Protein AF-A0A3C0HEP4-F1 (afdb_monomer)

Solvent-accessible surface area (backbone atoms only — not comparable to full-atom values): 4763 Å² total; per-residue (Å²): 121,70,64,67,53,49,50,51,52,30,55,63,43,41,72,79,47,58,73,68,64,17,51,56,25,45,57,50,42,68,59,47,52,57,52,69,49,41,52,57,25,56,52,47,44,54,51,44,53,53,54,34,61,74,51,40,80,67,25,64,37,90,89,34,68,55,44,55,49,56,59,57,42,61,48,53,43,55,53,96,58,38,80,89,108

Foldseek 3Di:
DPLVVLLVVLVVQLPPHDPPSNVVSVVVNVVRVLVVQLVCLVVQLVVLVVVCVVVPPVCCDPVHCSVVSNVVSPCSCPPPDHSVD

Mean predicted aligned error: 5.23 Å

Sequence (85 aa):
MNLSRKISKYADIAHPAKEEEKNNALLLLELLVPIAKTYPSEKGQESISNGLQVLGGYGYTSEFILQQYYRDIRNMSLYEGTTGI

Radius of gyration: 17.86 Å; Cα contacts (8 Å, |Δi|>4): 58; chains: 1; bounding box: 36×20×52 Å

Nearest PDB structures (foldseek):
  6kpt-assembly1_A  TM=7.953E-01  e=5.360E-02  Mycolicibacterium smegmatis
  3pfd-assembly5_D  TM=6.174E-01  e=5.360E-02  Mycolicibacterium thermoresistibile
  3mxl-assembly1_A  TM=7.260E-01  e=4.036E-01  Micromonospora sp. ATCC 39149
  4hr3-assembly1_A  TM=6.487E-01  e=7.479E-01  Mycobacteroides abscessus ATCC 19977

pLDDT: mean 90.2, std 8.0, range [58.81, 97.38]

Secondary structure (DSSP, 8-state):
-HHHHHHHHHHHHHTT--HHHHHHHHHHHHHHHHHHHHHHHHHHHHHHHHHHHHHGGGGGSTTSTHHHHHHHGGGTTTTTS-TT-

Structure (mmCIF, N/CA/C/O backbone):
data_AF-A0A3C0HEP4-F1
#
_entry.id   AF-A0A3C0HEP4-F1
#
loop_
_atom_site.group_PDB
_atom_site.id
_atom_site.type_symbol
_atom_site.label_atom_id
_atom_site.label_alt_id
_atom_site.label_comp_id
_atom_site.label_asym_id
_atom_site.label_entity_id
_atom_site.label_seq_id
_atom_site.pdbx_PDB_ins_code
_atom_site.Cartn_x
_atom_site.Cartn_y
_atom_site.Cartn_z
_atom_site.occupancy
_atom_site.B_iso_or_equiv
_atom_site.auth_seq_id
_atom_site.auth_comp_id
_atom_site.auth_asym_id
_atom_site.auth_atom_id
_atom_site.pdbx_PDB_model_num
ATOM 1 N N . MET A 1 1 ? -1.464 9.816 -8.970 1.00 59.72 1 MET A N 1
ATOM 2 C CA . MET A 1 1 ? -1.854 9.648 -10.392 1.00 59.72 1 MET A CA 1
ATOM 3 C C . MET A 1 1 ? -0.661 9.571 -11.362 1.00 59.72 1 MET A C 1
ATOM 5 O O . MET A 1 1 ? -0.729 8.806 -12.312 1.00 59.72 1 MET A O 1
ATOM 9 N N . ASN A 1 2 ? 0.458 10.278 -11.130 1.00 83.31 2 ASN A N 1
ATOM 10 C CA . ASN A 1 2 ? 1.587 10.293 -12.081 1.00 83.31 2 ASN A CA 1
ATOM 11 C C . ASN A 1 2 ? 2.498 9.047 -12.080 1.00 83.31 2 ASN A C 1
ATOM 13 O O . ASN A 1 2 ? 3.028 8.713 -13.134 1.00 83.31 2 ASN A O 1
ATOM 17 N N . LEU A 1 3 ? 2.692 8.363 -10.943 1.00 89.38 3 LEU A N 1
ATOM 18 C CA . LEU A 1 3 ? 3.608 7.211 -10.852 1.00 89.38 3 LEU A CA 1
ATOM 19 C C . LEU A 1 3 ? 3.058 5.962 -11.560 1.00 89.38 3 LEU A C 1
ATOM 21 O O . LEU A 1 3 ? 3.695 5.451 -12.472 1.00 89.38 3 LEU A O 1
ATOM 25 N N . SER A 1 4 ? 1.844 5.531 -11.207 1.00 89.44 4 SER A N 1
ATOM 26 C CA . SER A 1 4 ? 1.177 4.377 -11.835 1.00 89.44 4 SER A CA 1
ATOM 27 C C . SER A 1 4 ? 1.046 4.539 -13.357 1.00 89.44 4 SER A C 1
ATOM 29 O O . SER A 1 4 ? 1.376 3.623 -14.104 1.00 89.44 4 SER A O 1
ATOM 31 N N . ARG A 1 5 ? 0.697 5.743 -13.837 1.00 93.12 5 ARG A N 1
ATOM 32 C CA . ARG A 1 5 ? 0.658 6.043 -15.277 1.00 93.12 5 ARG A CA 1
ATOM 33 C C . ARG A 1 5 ? 2.022 5.867 -15.953 1.00 93.12 5 ARG A C 1
ATOM 35 O O . ARG A 1 5 ? 2.083 5.383 -17.077 1.00 93.12 5 ARG A O 1
ATOM 42 N N . LYS A 1 6 ? 3.112 6.284 -15.297 1.00 93.06 6 LYS A N 1
ATOM 43 C CA . LYS A 1 6 ? 4.476 6.113 -15.823 1.00 93.06 6 LYS A CA 1
ATOM 44 C C . LYS A 1 6 ? 4.857 4.637 -15.901 1.00 93.06 6 LYS A C 1
ATOM 46 O O . LYS A 1 6 ? 5.375 4.230 -16.929 1.00 93.06 6 LYS A O 1
ATOM 51 N N . ILE A 1 7 ? 4.556 3.854 -14.864 1.00 93.81 7 ILE A N 1
ATOM 52 C CA . ILE A 1 7 ? 4.803 2.404 -14.853 1.00 93.81 7 ILE A CA 1
ATOM 53 C C . ILE A 1 7 ? 4.040 1.728 -15.993 1.00 93.81 7 ILE A C 1
ATOM 55 O O . ILE A 1 7 ? 4.659 1.032 -16.784 1.00 93.81 7 ILE A O 1
ATOM 59 N N . SER A 1 8 ? 2.741 2.016 -16.147 1.00 93.88 8 SER A N 1
ATOM 60 C CA . SER A 1 8 ? 1.941 1.497 -17.268 1.00 93.88 8 SER A CA 1
ATOM 61 C C . SER A 1 8 ? 2.570 1.850 -18.615 1.00 93.88 8 SER A C 1
ATOM 63 O O . SER A 1 8 ? 2.809 0.969 -19.426 1.00 93.88 8 SER A O 1
ATOM 65 N N . LYS A 1 9 ? 2.938 3.124 -18.819 1.00 93.25 9 LYS A N 1
ATOM 66 C CA . LYS A 1 9 ? 3.589 3.570 -20.056 1.00 93.25 9 LYS A CA 1
ATOM 67 C C . LYS A 1 9 ? 4.889 2.804 -20.336 1.00 93.25 9 LYS A C 1
ATOM 69 O O . LYS A 1 9 ? 5.132 2.431 -21.476 1.00 93.25 9 LYS A O 1
ATOM 74 N N . TYR A 1 10 ? 5.756 2.624 -19.339 1.00 93.50 10 TYR A N 1
ATOM 75 C CA . TYR A 1 10 ? 7.026 1.923 -19.546 1.00 93.50 10 TYR A CA 1
ATOM 76 C C . TYR A 1 10 ? 6.833 0.417 -19.742 1.00 93.50 10 TYR A C 1
ATOM 78 O O . TYR A 1 10 ? 7.557 -0.165 -20.542 1.00 93.50 10 TYR A O 1
ATOM 86 N N . ALA A 1 11 ? 5.833 -0.193 -19.098 1.00 92.50 11 ALA A N 1
ATOM 87 C CA . ALA A 1 11 ? 5.442 -1.579 -19.352 1.00 92.50 11 ALA A CA 1
ATOM 88 C C . ALA A 1 11 ? 4.951 -1.763 -20.796 1.00 92.50 11 ALA A C 1
ATOM 90 O O . ALA A 1 11 ? 5.401 -2.676 -21.488 1.00 92.50 11 ALA A O 1
ATOM 91 N N . ASP A 1 12 ? 4.123 -0.833 -21.281 1.00 92.50 12 ASP A N 1
ATOM 92 C CA . ASP A 1 12 ? 3.639 -0.830 -22.662 1.00 92.50 12 ASP A CA 1
ATOM 93 C C . ASP A 1 12 ? 4.775 -0.650 -23.677 1.00 92.50 12 ASP A C 1
ATOM 95 O O . ASP A 1 12 ? 4.711 -1.220 -24.758 1.00 92.50 12 ASP A O 1
ATOM 99 N N . ILE A 1 13 ? 5.822 0.121 -23.352 1.00 89.38 13 ILE A N 1
ATOM 100 C CA . ILE A 1 13 ? 7.002 0.311 -24.219 1.00 89.38 13 ILE A CA 1
ATOM 101 C C . ILE A 1 13 ? 7.930 -0.910 -24.179 1.00 89.38 13 ILE A C 1
ATOM 103 O O . ILE A 1 13 ? 8.477 -1.296 -25.208 1.00 89.38 13 ILE A O 1
ATOM 107 N N . ALA A 1 14 ? 8.106 -1.548 -23.021 1.00 88.19 14 ALA A N 1
ATOM 108 C CA . ALA A 1 14 ? 9.018 -2.681 -22.865 1.00 88.19 14 ALA A CA 1
ATOM 109 C C . ALA A 1 14 ? 8.586 -3.932 -23.659 1.00 88.19 14 ALA A C 1
ATOM 111 O O . ALA A 1 14 ? 9.432 -4.758 -24.007 1.00 88.19 14 ALA A O 1
ATOM 112 N N . HIS A 1 15 ? 7.291 -4.076 -23.967 1.00 80.88 15 HIS A N 1
ATOM 113 C CA . HIS A 1 15 ? 6.771 -5.210 -24.736 1.00 80.88 15 HIS A CA 1
ATOM 114 C C . HIS A 1 15 ? 7.122 -5.177 -26.244 1.00 80.88 15 HIS A C 1
ATOM 116 O O . HIS A 1 15 ? 7.641 -6.183 -26.730 1.00 80.88 15 HIS A O 1
ATOM 122 N N . PRO A 1 16 ? 6.858 -4.087 -26.999 1.00 81.12 16 PRO A N 1
ATOM 123 C CA . PRO A 1 16 ? 7.066 -4.024 -28.450 1.00 81.12 16 PRO A CA 1
ATOM 124 C C . PRO A 1 16 ? 8.367 -3.331 -28.912 1.00 81.12 16 PRO A C 1
ATOM 126 O O . PRO A 1 16 ? 8.624 -3.312 -30.116 1.00 81.12 16 PRO A O 1
ATOM 129 N N . ALA A 1 17 ? 9.156 -2.704 -28.027 1.00 76.12 17 ALA A N 1
ATOM 130 C CA . ALA A 1 17 ? 10.255 -1.817 -28.440 1.00 76.12 17 ALA A CA 1
ATOM 131 C C . ALA A 1 17 ? 11.528 -2.527 -28.949 1.00 76.12 17 ALA A C 1
ATOM 133 O O . ALA A 1 17 ? 11.802 -3.688 -28.642 1.00 76.12 17 ALA A O 1
ATOM 134 N N . LYS A 1 18 ? 12.339 -1.766 -29.705 1.00 77.69 18 LYS A N 1
ATOM 135 C CA . LYS A 1 18 ? 13.710 -2.122 -30.120 1.00 77.69 18 LYS A CA 1
ATOM 136 C C . LYS A 1 18 ? 14.632 -2.240 -28.895 1.00 77.69 18 LYS A C 1
ATOM 138 O O . LYS A 1 18 ? 14.383 -1.583 -27.887 1.00 77.69 18 LYS A O 1
ATOM 143 N N . GLU A 1 19 ? 15.718 -3.009 -29.015 1.00 79.75 19 GLU A N 1
ATOM 144 C CA . GLU A 1 19 ? 16.615 -3.396 -27.906 1.00 79.75 19 GLU A CA 1
ATOM 145 C C . GLU A 1 19 ? 17.002 -2.236 -26.963 1.00 79.75 19 GLU A C 1
ATOM 147 O O . GLU A 1 19 ? 16.898 -2.364 -25.747 1.00 79.75 19 GLU A O 1
ATOM 152 N N . GLU A 1 20 ? 17.385 -1.073 -27.497 1.00 83.62 20 GLU A N 1
ATOM 153 C CA . GLU A 1 20 ? 17.858 0.067 -26.694 1.00 83.62 20 GLU A CA 1
ATOM 154 C C . GLU A 1 20 ? 16.739 0.776 -25.906 1.00 83.62 20 GLU A C 1
ATOM 156 O O . GLU A 1 20 ? 16.869 1.019 -24.704 1.00 83.62 20 GLU A O 1
ATOM 161 N N . GLU A 1 21 ? 15.605 1.072 -26.547 1.00 86.00 21 GLU A N 1
ATOM 162 C CA . GLU A 1 21 ? 14.443 1.678 -25.877 1.00 86.00 21 GLU A CA 1
ATOM 163 C C . GLU A 1 21 ? 13.818 0.723 -24.859 1.00 86.00 21 GLU A C 1
ATOM 165 O O . GLU A 1 21 ? 13.395 1.148 -23.781 1.00 86.00 21 GLU A O 1
ATOM 170 N N . LYS A 1 22 ? 13.811 -0.574 -25.177 1.00 90.00 22 LYS A N 1
ATOM 171 C CA . LYS A 1 22 ? 13.358 -1.630 -24.277 1.00 90.00 22 LYS A CA 1
ATOM 172 C C . LYS A 1 22 ? 14.220 -1.695 -23.018 1.00 90.00 22 LYS A C 1
ATOM 174 O O . LYS A 1 22 ? 13.669 -1.700 -21.921 1.00 90.00 22 LYS A O 1
ATOM 179 N N . ASN A 1 23 ? 15.546 -1.679 -23.156 1.00 90.00 23 ASN A N 1
ATOM 180 C CA . ASN A 1 23 ? 16.466 -1.715 -22.015 1.00 90.00 23 ASN A CA 1
ATOM 181 C C . ASN A 1 23 ? 16.280 -0.502 -21.094 1.00 90.00 23 ASN A C 1
ATOM 183 O O . ASN A 1 23 ? 16.190 -0.657 -19.878 1.00 90.00 23 ASN A O 1
ATOM 187 N N . ASN A 1 24 ? 16.130 0.695 -21.667 1.00 91.00 24 ASN A N 1
ATOM 188 C CA . ASN A 1 24 ? 15.856 1.904 -20.889 1.00 91.00 24 ASN A CA 1
ATOM 189 C C . ASN A 1 24 ? 14.505 1.834 -20.154 1.00 91.00 24 ASN A C 1
ATOM 191 O O . ASN A 1 24 ? 14.404 2.247 -18.998 1.00 91.00 24 ASN A O 1
ATOM 195 N N . ALA A 1 25 ? 13.462 1.305 -20.802 1.00 92.75 25 ALA A N 1
ATOM 196 C CA . ALA A 1 25 ? 12.149 1.134 -20.181 1.00 92.75 25 ALA A CA 1
ATOM 197 C C . ALA A 1 25 ? 12.174 0.101 -19.043 1.00 92.75 25 ALA A C 1
ATOM 199 O O . ALA A 1 25 ? 11.593 0.354 -17.987 1.00 92.75 25 ALA A O 1
ATOM 200 N N . LEU A 1 26 ? 12.875 -1.022 -19.227 1.00 93.06 26 LEU A N 1
ATOM 201 C CA . LEU A 1 26 ? 13.048 -2.053 -18.201 1.00 93.06 26 LEU A CA 1
ATOM 202 C C . LEU A 1 26 ? 13.795 -1.515 -16.978 1.00 93.06 26 LEU A C 1
ATOM 204 O O . LEU A 1 26 ? 13.312 -1.680 -15.863 1.00 93.06 26 LEU A O 1
ATOM 208 N N . LEU A 1 27 ? 14.891 -0.779 -17.182 1.00 93.81 27 LEU A N 1
ATOM 209 C CA . LEU A 1 27 ? 15.657 -0.173 -16.089 1.00 93.81 27 LEU A CA 1
ATOM 210 C C . LEU A 1 27 ? 14.803 0.798 -15.253 1.00 93.81 27 LEU A C 1
ATOM 212 O O . LEU A 1 27 ? 14.884 0.844 -14.026 1.00 93.81 27 LEU A O 1
ATOM 216 N N . LEU A 1 28 ? 13.932 1.568 -15.913 1.00 94.31 28 LEU A N 1
ATOM 217 C CA . LEU A 1 28 ? 12.985 2.443 -15.223 1.00 94.31 28 LEU A CA 1
ATOM 218 C C . LEU A 1 28 ? 11.892 1.658 -14.491 1.00 94.31 28 LEU A C 1
ATOM 220 O O . LEU A 1 28 ? 11.474 2.078 -13.414 1.00 94.31 28 LEU A O 1
ATOM 224 N N . LEU A 1 29 ? 11.411 0.542 -15.041 1.00 94.38 29 LEU A N 1
ATOM 225 C CA . LEU A 1 29 ? 10.438 -0.314 -14.361 1.00 94.38 29 LEU A CA 1
ATOM 226 C C . LEU A 1 29 ? 11.027 -0.944 -13.100 1.00 94.38 29 LEU A C 1
ATOM 228 O O . LEU A 1 29 ? 10.381 -0.882 -12.056 1.00 94.38 29 LEU A O 1
ATOM 232 N N . GLU A 1 30 ? 12.250 -1.467 -13.175 1.00 93.44 30 GLU A N 1
ATOM 233 C CA . GLU A 1 30 ? 12.968 -2.034 -12.027 1.00 93.44 30 GLU A CA 1
ATOM 234 C C . GLU A 1 30 ? 13.110 -1.027 -10.884 1.00 93.44 30 GLU A C 1
ATOM 236 O O . GLU A 1 30 ? 12.980 -1.393 -9.721 1.00 93.44 30 GLU A O 1
ATOM 241 N N . LEU A 1 31 ? 13.290 0.259 -11.196 1.00 92.69 31 LEU A N 1
ATOM 242 C CA . LEU A 1 31 ? 13.331 1.314 -10.186 1.00 92.69 31 LEU A CA 1
ATOM 243 C C . LEU A 1 31 ? 11.939 1.693 -9.654 1.00 92.69 31 LEU A C 1
ATOM 245 O O . LEU A 1 31 ? 11.761 1.935 -8.460 1.00 92.69 31 LEU A O 1
ATOM 249 N N . LEU A 1 32 ? 10.944 1.825 -10.534 1.00 94.19 32 LEU A N 1
ATOM 250 C CA . LEU A 1 32 ? 9.652 2.422 -10.182 1.00 94.19 32 LEU A CA 1
ATOM 251 C C . LEU A 1 32 ? 8.675 1.428 -9.542 1.00 94.19 32 LEU A C 1
ATOM 253 O O . LEU A 1 32 ? 7.853 1.844 -8.722 1.00 94.19 32 LEU A O 1
ATOM 257 N N . VAL A 1 33 ? 8.741 0.143 -9.902 1.00 92.44 33 VAL A N 1
ATOM 258 C CA . VAL A 1 33 ? 7.852 -0.903 -9.368 1.00 92.44 33 VAL A CA 1
ATOM 259 C C . VAL A 1 33 ? 8.031 -1.086 -7.853 1.00 92.44 33 VAL A C 1
ATOM 261 O O . VAL A 1 33 ? 7.018 -1.016 -7.150 1.00 92.44 33 VAL A O 1
ATOM 264 N N . PRO A 1 34 ? 9.258 -1.202 -7.305 1.00 91.62 34 PRO A N 1
ATOM 265 C CA . PRO A 1 34 ? 9.460 -1.281 -5.858 1.00 91.62 34 PRO A CA 1
ATOM 266 C C . PRO A 1 34 ? 8.914 -0.053 -5.125 1.00 91.62 34 PRO A C 1
ATOM 268 O O . PRO A 1 34 ? 8.220 -0.182 -4.121 1.00 91.62 34 PRO A O 1
ATOM 271 N N . ILE A 1 35 ? 9.125 1.153 -5.666 1.00 91.94 35 ILE A N 1
ATOM 272 C CA . ILE A 1 35 ? 8.610 2.398 -5.071 1.00 91.94 35 ILE A CA 1
ATOM 273 C C . ILE A 1 35 ? 7.077 2.391 -5.032 1.00 91.94 35 ILE A C 1
ATOM 275 O O . ILE A 1 35 ? 6.471 2.760 -4.022 1.00 91.94 35 ILE A O 1
ATOM 279 N N . ALA A 1 36 ? 6.440 1.962 -6.123 1.00 91.62 36 ALA A N 1
ATOM 280 C CA . ALA A 1 36 ? 4.987 1.885 -6.218 1.00 91.62 36 ALA A CA 1
ATOM 281 C C . ALA A 1 36 ? 4.371 0.828 -5.295 1.00 91.62 36 ALA A C 1
ATOM 283 O O . ALA A 1 36 ? 3.184 0.927 -4.993 1.00 91.62 36 ALA A O 1
ATOM 284 N N . LYS A 1 37 ? 5.159 -0.143 -4.828 1.00 90.19 37 LYS A N 1
ATOM 285 C CA . LYS A 1 37 ? 4.744 -1.151 -3.853 1.00 90.19 37 LYS A CA 1
ATOM 286 C C . LYS A 1 37 ? 4.985 -0.687 -2.419 1.00 90.19 37 LYS A C 1
ATOM 288 O O . LYS A 1 37 ? 4.066 -0.700 -1.598 1.00 90.19 37 LYS A O 1
ATOM 293 N N . THR A 1 38 ? 6.205 -0.260 -2.113 1.00 91.25 38 THR A N 1
ATOM 294 C CA . THR A 1 38 ? 6.653 0.012 -0.743 1.00 91.25 38 THR A CA 1
ATOM 295 C C . THR A 1 38 ? 5.965 1.235 -0.151 1.00 91.25 38 THR A C 1
ATOM 297 O O . THR A 1 38 ? 5.386 1.151 0.930 1.00 91.25 38 THR A O 1
ATOM 300 N N . TYR A 1 39 ? 5.926 2.347 -0.890 1.00 91.94 39 TYR A N 1
ATOM 301 C CA . TYR A 1 39 ? 5.368 3.599 -0.381 1.00 91.94 39 TYR A CA 1
ATOM 302 C C . TYR A 1 39 ? 3.898 3.489 0.076 1.00 91.94 39 TYR A C 1
ATOM 304 O O . TYR A 1 39 ? 3.605 3.847 1.219 1.00 91.94 39 TYR A O 1
ATOM 312 N N . PRO A 1 40 ? 2.946 2.992 -0.745 1.00 91.88 40 PRO A N 1
ATOM 313 C CA . PRO A 1 40 ? 1.563 2.864 -0.292 1.00 91.88 40 PRO A CA 1
ATOM 314 C C . PRO A 1 40 ? 1.384 1.794 0.789 1.00 91.88 40 PRO A C 1
ATOM 316 O O . PRO A 1 40 ? 0.458 1.922 1.584 1.00 91.88 40 PRO A O 1
ATOM 319 N N . SER A 1 41 ? 2.254 0.781 0.858 1.00 92.44 41 SER A N 1
ATOM 320 C CA . SER A 1 41 ? 2.202 -0.220 1.930 1.00 92.44 41 SER A CA 1
ATOM 321 C C . SER A 1 41 ? 2.464 0.431 3.288 1.00 92.44 41 SER A C 1
ATOM 323 O O . SER A 1 41 ? 1.654 0.293 4.199 1.00 92.44 41 SER A O 1
ATOM 325 N N . GLU A 1 42 ? 3.530 1.224 3.413 1.00 92.50 42 GLU A N 1
ATOM 326 C CA . GLU A 1 42 ? 3.862 1.917 4.666 1.00 92.50 42 GLU A CA 1
ATOM 327 C C . GLU A 1 42 ? 2.863 3.027 5.003 1.00 92.50 42 GLU A C 1
ATOM 329 O O . GLU A 1 42 ? 2.385 3.139 6.133 1.00 92.50 42 GLU A O 1
ATOM 334 N N . LYS A 1 43 ? 2.504 3.849 4.010 1.00 94.94 43 LYS A N 1
ATOM 335 C CA . LYS A 1 43 ? 1.564 4.956 4.222 1.00 94.94 43 LYS A CA 1
ATOM 336 C C . LYS A 1 43 ? 0.139 4.485 4.473 1.00 94.94 43 LYS A C 1
ATOM 338 O O . LYS A 1 43 ? -0.587 5.138 5.220 1.00 94.94 43 LYS A O 1
ATOM 343 N N . GLY A 1 44 ? -0.248 3.334 3.927 1.00 95.12 44 GLY A N 1
ATOM 344 C CA . GLY A 1 44 ? -1.499 2.666 4.268 1.00 95.12 44 GLY A CA 1
ATOM 345 C C . GLY A 1 44 ? -1.555 2.285 5.747 1.00 95.12 44 GLY A C 1
ATOM 346 O O . GLY A 1 44 ? -2.565 2.547 6.399 1.00 95.12 44 GLY A O 1
ATOM 347 N N . GLN A 1 45 ? -0.460 1.747 6.304 1.00 94.94 45 GLN A N 1
ATOM 348 C CA . GLN A 1 45 ? -0.393 1.401 7.730 1.00 94.94 45 GLN A CA 1
ATOM 349 C C . GLN A 1 45 ? -0.571 2.635 8.619 1.00 94.94 45 GLN A C 1
ATOM 351 O O . GLN A 1 45 ? -1.387 2.617 9.541 1.00 94.94 45 GLN A O 1
ATOM 356 N N . GLU A 1 46 ? 0.149 3.716 8.312 1.00 96.00 46 GLU A N 1
ATOM 357 C CA . GLU A 1 46 ? 0.036 4.993 9.026 1.00 96.00 46 GLU A CA 1
ATOM 358 C C . GLU A 1 46 ? -1.395 5.551 8.949 1.00 96.00 46 GLU A C 1
ATOM 360 O O . GLU A 1 46 ? -1.986 5.921 9.964 1.00 96.00 46 GLU A O 1
ATOM 365 N N . SER A 1 47 ? -1.993 5.543 7.754 1.00 96.94 47 SER A N 1
ATOM 366 C CA . SER A 1 47 ? -3.348 6.048 7.528 1.00 96.94 47 SER A CA 1
ATOM 367 C C . SER A 1 47 ? -4.406 5.271 8.315 1.00 96.94 47 SER A C 1
ATOM 369 O O . SER A 1 47 ? -5.251 5.891 8.963 1.00 96.94 47 SER A O 1
ATOM 371 N N . ILE A 1 48 ? -4.351 3.936 8.312 1.00 96.75 48 ILE A N 1
ATOM 372 C CA . ILE A 1 48 ? -5.310 3.104 9.053 1.00 96.75 48 ILE A CA 1
ATOM 373 C C . ILE A 1 48 ? -5.124 3.276 10.564 1.00 96.75 48 ILE A C 1
ATOM 375 O O . ILE A 1 48 ? -6.111 3.391 11.291 1.00 96.75 48 ILE A O 1
ATOM 379 N N . SER A 1 49 ? -3.875 3.354 11.033 1.00 95.94 49 SER A N 1
ATOM 380 C CA . SER A 1 49 ? -3.569 3.620 12.443 1.00 95.94 49 SER A CA 1
ATOM 381 C C . SER A 1 49 ? -4.170 4.951 12.906 1.00 95.94 49 SER A C 1
ATOM 383 O O . SER A 1 49 ? -4.812 5.011 13.954 1.00 95.94 49 SER A O 1
ATOM 385 N N . ASN A 1 50 ? -4.028 6.007 12.100 1.00 97.38 50 ASN A N 1
ATOM 386 C CA . ASN A 1 50 ? -4.625 7.311 12.390 1.00 97.38 50 ASN A CA 1
ATOM 387 C C . ASN A 1 50 ? -6.160 7.249 12.386 1.00 97.38 50 ASN A C 1
ATOM 389 O O . ASN A 1 50 ? -6.800 7.839 13.253 1.00 97.38 50 ASN A O 1
ATOM 393 N N . GLY A 1 51 ? -6.760 6.497 11.460 1.00 96.38 51 GLY A N 1
ATOM 394 C CA . GLY A 1 51 ? -8.207 6.278 11.434 1.00 96.38 51 GLY A CA 1
ATOM 395 C C . GLY A 1 51 ? -8.734 5.593 12.701 1.00 96.38 51 GLY A C 1
ATOM 396 O O . GLY A 1 51 ? -9.745 6.021 13.254 1.00 96.38 51 GLY A O 1
ATOM 397 N N . LEU A 1 52 ? -8.027 4.577 13.208 1.00 96.62 52 LEU A N 1
ATOM 398 C CA . LEU A 1 52 ? -8.368 3.931 14.481 1.00 96.62 52 LEU A CA 1
ATOM 399 C C . LEU A 1 52 ? -8.270 4.911 15.651 1.00 96.62 52 LEU A C 1
ATOM 401 O O . LEU A 1 52 ? -9.153 4.941 16.504 1.00 96.62 52 LEU A O 1
ATOM 405 N N . GLN A 1 53 ? -7.236 5.754 15.664 1.00 97.00 53 GLN A N 1
ATOM 406 C CA . GLN A 1 53 ? -7.045 6.756 16.711 1.00 97.00 53 GLN A CA 1
ATOM 407 C C . GLN A 1 53 ? -8.204 7.765 16.784 1.00 97.00 53 GLN A C 1
ATOM 409 O O . GLN A 1 53 ? -8.574 8.171 17.886 1.00 97.00 53 GLN A O 1
ATOM 414 N N . VAL A 1 54 ? -8.804 8.135 15.645 1.00 97.19 54 VAL A N 1
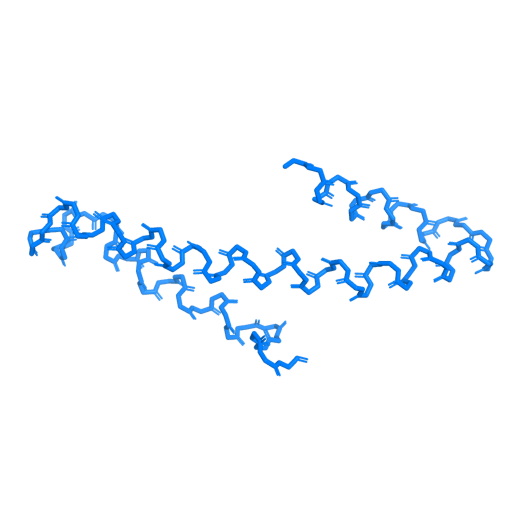ATOM 415 C CA . VAL A 1 54 ? -9.986 9.019 15.586 1.00 97.19 54 VAL A CA 1
ATOM 416 C C . VAL A 1 54 ? -11.209 8.382 16.252 1.00 97.19 54 VAL A C 1
ATOM 418 O O . VAL A 1 54 ? -11.970 9.071 16.925 1.00 97.19 54 VAL A O 1
ATOM 421 N N . LEU A 1 55 ? -11.390 7.069 16.095 1.00 96.44 55 LEU A N 1
ATOM 422 C CA . LEU A 1 55 ? -12.495 6.314 16.697 1.00 96.44 55 LEU A CA 1
ATOM 423 C C . LEU A 1 55 ? -12.231 5.929 18.167 1.00 96.44 55 LEU A C 1
ATOM 425 O O . LEU A 1 55 ? -13.131 5.455 18.864 1.00 96.44 55 LEU A O 1
ATOM 429 N N . GLY A 1 56 ? -10.999 6.118 18.649 1.00 94.81 56 GLY A N 1
ATOM 430 C CA . GLY A 1 56 ? -10.575 5.731 19.991 1.00 94.81 56 GLY A CA 1
ATOM 431 C C . GLY A 1 56 ? -10.640 4.217 20.223 1.00 94.81 56 GLY A C 1
ATOM 432 O O . GLY A 1 56 ? -10.628 3.417 19.289 1.00 94.81 56 GLY A O 1
ATOM 433 N N . GLY A 1 57 ? -10.731 3.803 21.491 1.00 94.19 57 GLY A N 1
ATOM 434 C CA . GLY A 1 57 ? -10.766 2.379 21.855 1.00 94.19 57 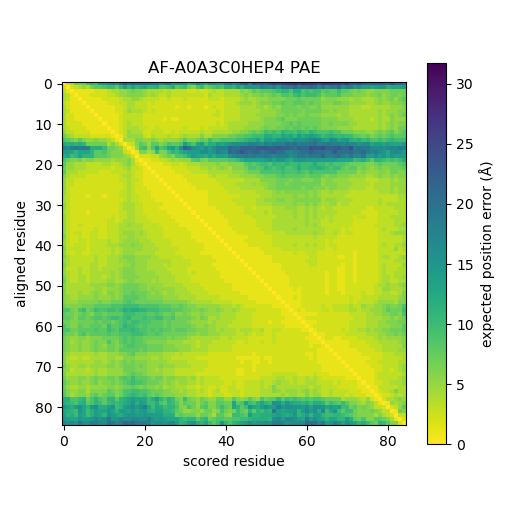GLY A CA 1
ATOM 435 C C . GLY A 1 57 ? -11.960 1.614 21.273 1.00 94.19 57 GLY A C 1
ATOM 436 O O . GLY A 1 57 ? -11.840 0.431 20.971 1.00 94.19 57 GLY A O 1
ATOM 437 N N . TYR A 1 58 ? -13.090 2.290 21.047 1.00 95.62 58 TYR A N 1
ATOM 438 C CA . TYR A 1 58 ? -14.263 1.669 20.431 1.00 95.62 58 TYR A CA 1
ATOM 439 C C . TYR A 1 58 ? -14.031 1.328 18.951 1.00 95.62 58 TYR A C 1
ATOM 441 O O . TYR A 1 58 ? -14.548 0.328 18.469 1.00 95.62 58 TYR A O 1
ATOM 449 N N . GLY A 1 59 ? -13.155 2.059 18.251 1.00 93.19 59 GLY A N 1
ATOM 450 C CA . GLY A 1 59 ? -12.757 1.743 16.874 1.00 93.19 59 GLY A CA 1
ATOM 451 C C . GLY A 1 59 ? -12.054 0.395 16.690 1.00 93.19 59 GLY A C 1
ATOM 452 O O . GLY A 1 59 ? -11.939 -0.078 15.561 1.00 93.19 59 GLY A O 1
ATOM 453 N N . TYR A 1 60 ? -11.598 -0.232 17.780 1.00 94.06 60 TYR A N 1
ATOM 454 C CA . TYR A 1 60 ? -11.002 -1.570 17.774 1.00 94.06 60 TYR A CA 1
ATOM 455 C C . TYR A 1 60 ? -12.026 -2.710 17.909 1.00 94.06 60 TYR A C 1
ATOM 457 O O . TYR A 1 60 ? -1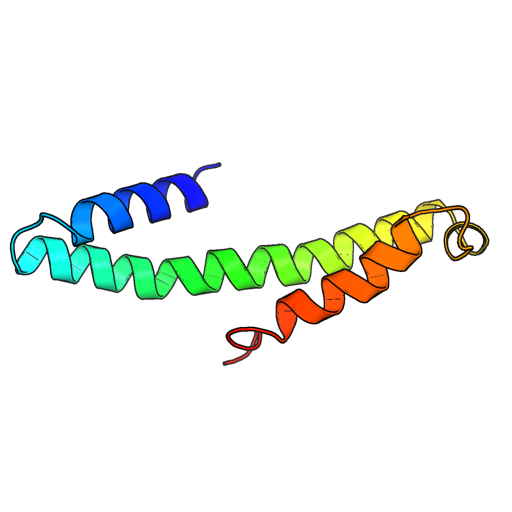1.633 -3.878 17.878 1.00 94.06 60 TYR A O 1
ATOM 465 N N . THR A 1 61 ? -13.323 -2.420 18.053 1.00 95.56 61 THR A N 1
ATOM 466 C CA . THR A 1 61 ? -14.359 -3.462 18.057 1.00 95.56 61 THR A CA 1
ATOM 467 C C . THR A 1 61 ? -14.649 -3.962 16.639 1.00 95.56 61 THR A C 1
ATOM 469 O O . THR A 1 61 ? -14.392 -3.286 15.643 1.00 95.56 61 THR A O 1
ATOM 472 N N . SER A 1 62 ? -15.224 -5.161 16.523 1.00 95.25 62 SER A N 1
ATOM 473 C CA . SER A 1 62 ? -15.617 -5.747 15.233 1.00 95.25 62 SER A CA 1
ATOM 474 C C . SER A 1 62 ? -16.756 -5.001 14.525 1.00 95.25 62 SER A C 1
ATOM 476 O O . SER A 1 62 ? -17.100 -5.360 13.404 1.00 95.25 62 SER A O 1
ATOM 478 N N . GLU A 1 63 ? -17.345 -3.989 15.164 1.00 96.00 63 GLU A N 1
ATOM 479 C CA . GLU A 1 63 ? -18.371 -3.123 14.573 1.00 96.00 63 GLU A CA 1
ATOM 480 C C . GLU A 1 63 ? -17.770 -2.126 13.570 1.00 96.00 63 GLU A C 1
ATOM 482 O O . GLU A 1 63 ? -18.477 -1.626 12.696 1.00 96.00 63 GLU A O 1
ATOM 487 N N . PHE A 1 64 ? -16.455 -1.881 13.641 1.00 95.31 64 PHE A N 1
ATOM 488 C CA . PHE A 1 64 ? -15.727 -1.048 12.690 1.00 95.31 64 PHE A CA 1
ATOM 489 C C . PHE A 1 64 ? -14.789 -1.894 11.835 1.00 95.31 64 PHE A C 1
ATOM 491 O O . PHE A 1 64 ? -13.994 -2.692 12.329 1.00 95.31 64 PHE A O 1
ATOM 498 N N . ILE A 1 65 ? -14.809 -1.665 10.523 1.00 96.19 65 ILE A N 1
ATOM 499 C CA . ILE A 1 6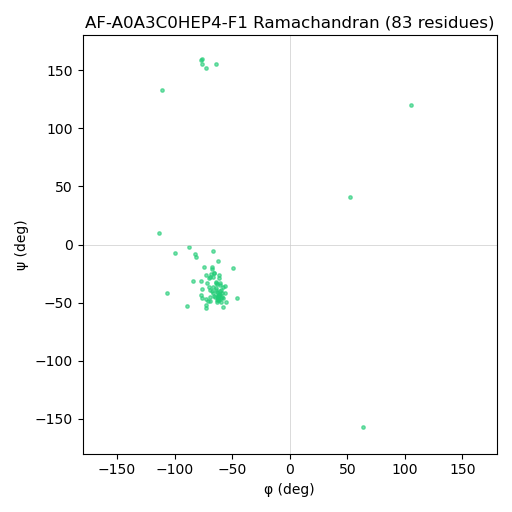5 ? -13.947 -2.399 9.587 1.00 96.19 65 ILE A CA 1
ATOM 500 C C . ILE A 1 65 ? -12.454 -2.064 9.757 1.00 96.19 65 ILE A C 1
ATOM 502 O O . ILE A 1 65 ? -11.589 -2.850 9.374 1.00 96.19 65 ILE A O 1
ATOM 506 N N . LEU A 1 66 ? -12.124 -0.916 10.363 1.00 95.06 66 LEU A N 1
ATOM 507 C CA . LEU A 1 66 ? -10.743 -0.441 10.472 1.00 95.06 66 LEU A CA 1
ATOM 508 C C . LEU A 1 66 ? -9.826 -1.405 11.239 1.00 95.06 66 LEU A C 1
ATOM 510 O O . LEU A 1 66 ? -8.661 -1.525 10.866 1.00 95.06 66 LEU A O 1
ATOM 514 N N . GLN A 1 67 ? -10.323 -2.134 12.248 1.00 94.56 67 GLN A N 1
ATOM 515 C CA . GLN A 1 67 ? -9.502 -3.137 12.946 1.00 94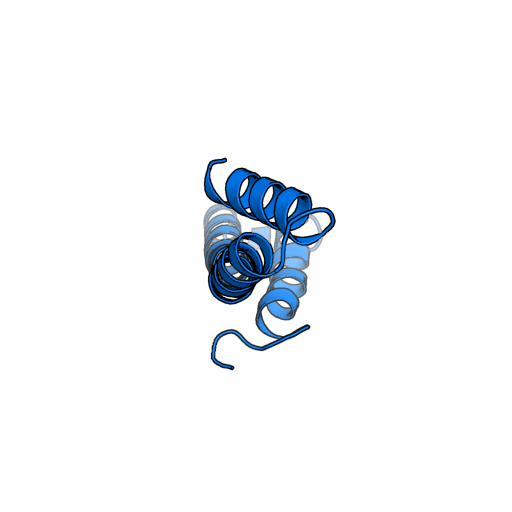.56 67 GLN A CA 1
ATOM 516 C C . GLN A 1 67 ? -9.085 -4.288 12.025 1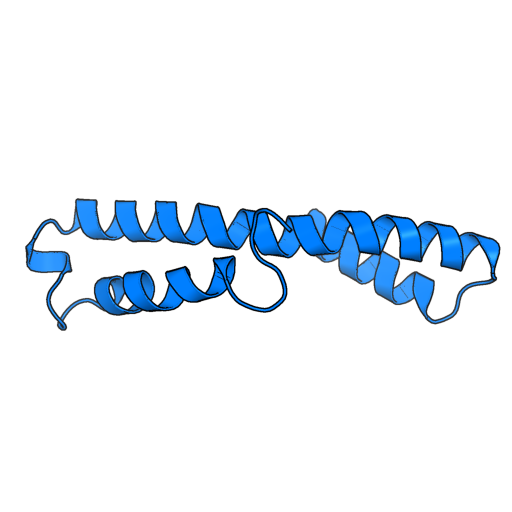.00 94.56 67 GLN A C 1
ATOM 518 O O . GLN A 1 67 ? -7.988 -4.828 12.163 1.00 94.56 67 GLN A O 1
ATOM 523 N N . GLN A 1 68 ? -9.936 -4.647 11.059 1.00 96.38 68 GLN A N 1
ATOM 524 C CA . GLN A 1 68 ? -9.599 -5.658 10.068 1.00 96.38 68 GLN A CA 1
ATOM 525 C C . GLN A 1 68 ? -8.543 -5.109 9.113 1.00 96.38 68 GLN A C 1
ATOM 527 O O . GLN A 1 68 ? -7.503 -5.736 8.935 1.00 96.38 68 GLN A O 1
ATOM 532 N N . TYR A 1 69 ? -8.750 -3.899 8.589 1.00 96.62 69 TYR A N 1
ATOM 533 C CA . TYR A 1 69 ? -7.764 -3.257 7.721 1.00 96.62 69 TYR A CA 1
ATOM 534 C C . TYR A 1 69 ? -6.405 -3.097 8.400 1.00 96.62 69 TYR A C 1
ATOM 536 O O . TYR A 1 69 ? -5.391 -3.304 7.746 1.00 96.62 69 TYR A O 1
ATOM 544 N N . TYR A 1 70 ? -6.364 -2.806 9.702 1.00 95.31 70 TYR A N 1
ATOM 545 C CA . TYR A 1 70 ? -5.119 -2.675 10.463 1.00 95.31 70 TYR A CA 1
ATOM 546 C C . TYR A 1 70 ? -4.323 -3.985 10.543 1.00 95.31 70 TYR A C 1
ATOM 548 O O . TYR A 1 70 ? -3.091 -3.967 10.542 1.00 95.31 70 TYR A O 1
ATOM 556 N N . ARG A 1 71 ? -5.015 -5.131 10.565 1.00 94.38 71 ARG A N 1
ATOM 557 C CA . ARG A 1 71 ? -4.383 -6.454 10.489 1.00 94.38 71 ARG A CA 1
ATOM 558 C C . ARG A 1 71 ? -3.939 -6.774 9.063 1.00 94.38 71 ARG A C 1
ATOM 560 O O . ARG A 1 71 ? -2.798 -7.184 8.867 1.00 94.38 71 ARG A O 1
ATOM 567 N N . ASP A 1 72 ? -4.803 -6.531 8.083 1.00 95.56 72 ASP A N 1
ATOM 568 C CA . ASP A 1 72 ? -4.576 -6.927 6.689 1.00 95.56 72 ASP A CA 1
ATOM 569 C C . ASP A 1 72 ? -3.448 -6.112 6.031 1.00 95.56 72 ASP A C 1
ATOM 571 O O . ASP A 1 72 ? -2.594 -6.668 5.338 1.00 95.56 72 ASP A O 1
ATOM 575 N N . ILE A 1 73 ? -3.371 -4.806 6.312 1.00 94.38 73 ILE A N 1
ATOM 576 C CA . ILE A 1 73 ? -2.359 -3.906 5.736 1.00 94.38 73 ILE A CA 1
ATOM 577 C C . ILE A 1 73 ? -0.925 -4.314 6.104 1.00 94.38 73 ILE A C 1
ATOM 579 O O . ILE A 1 73 ? 0.017 -4.055 5.358 1.00 94.38 73 ILE A O 1
ATOM 583 N N . ARG A 1 74 ? -0.732 -4.998 7.240 1.00 90.25 74 ARG A N 1
ATOM 584 C CA . ARG A 1 74 ? 0.595 -5.431 7.697 1.00 90.25 74 ARG A CA 1
ATOM 585 C C . ARG A 1 74 ? 1.233 -6.462 6.776 1.00 90.25 74 ARG A C 1
ATOM 587 O O . ARG A 1 74 ? 2.455 -6.544 6.716 1.00 90.25 74 ARG A O 1
ATOM 594 N N . ASN A 1 75 ? 0.427 -7.197 6.022 1.00 91.62 75 ASN A N 1
ATOM 595 C CA . ASN A 1 75 ? 0.934 -8.165 5.062 1.00 91.62 75 ASN A CA 1
ATOM 596 C C . ASN A 1 75 ? 1.548 -7.497 3.820 1.00 91.62 75 ASN A C 1
ATOM 598 O O . ASN A 1 75 ? 2.452 -8.062 3.207 1.00 91.62 75 ASN A O 1
ATOM 602 N N . MET A 1 76 ? 1.117 -6.280 3.463 1.00 90.38 76 MET A N 1
ATOM 603 C CA . MET A 1 76 ? 1.564 -5.598 2.238 1.00 90.38 76 MET A CA 1
ATOM 604 C C . MET A 1 76 ? 3.049 -5.210 2.273 1.00 90.38 76 MET A C 1
ATOM 606 O O . MET A 1 76 ? 3.707 -5.203 1.234 1.00 90.38 76 MET A O 1
ATOM 610 N N . SER A 1 77 ? 3.624 -4.964 3.453 1.00 87.38 77 SER A N 1
ATOM 611 C CA . SER A 1 77 ? 5.066 -4.713 3.604 1.00 87.38 77 SER A CA 1
ATOM 612 C C . SER A 1 77 ? 5.919 -5.987 3.667 1.00 87.38 77 SER A C 1
ATOM 614 O O . SER A 1 77 ? 7.143 -5.890 3.612 1.00 87.38 77 SER A O 1
ATOM 616 N N . LEU A 1 78 ? 5.297 -7.169 3.746 1.00 87.50 78 LEU A N 1
ATOM 617 C CA . LEU A 1 78 ? 5.985 -8.455 3.905 1.00 87.50 78 LEU A CA 1
ATOM 618 C C . LEU A 1 78 ? 5.980 -9.308 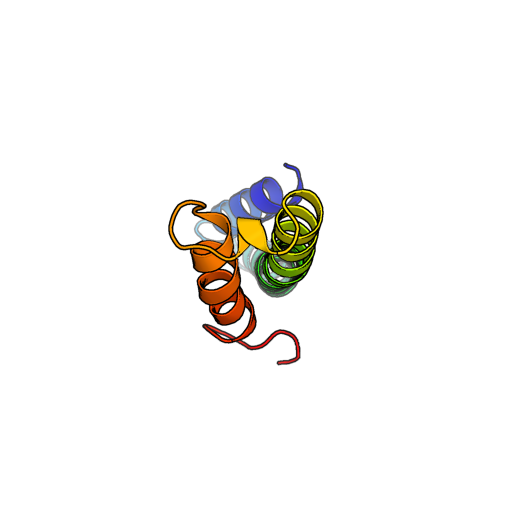2.632 1.00 87.50 78 LEU A C 1
ATOM 620 O O . LEU A 1 78 ? 6.999 -9.915 2.309 1.00 87.50 78 LEU A O 1
ATOM 624 N N . TYR A 1 79 ? 4.857 -9.370 1.913 1.00 84.38 79 TYR A N 1
ATOM 625 C CA . TYR A 1 79 ? 4.755 -10.186 0.699 1.00 84.38 79 TYR A CA 1
ATOM 626 C C . TYR A 1 79 ? 5.527 -9.591 -0.487 1.00 84.38 79 TYR A C 1
ATOM 628 O O . TYR A 1 79 ? 5.661 -8.368 -0.590 1.00 84.38 79 TYR A O 1
ATOM 636 N N . GLU A 1 80 ? 5.980 -10.478 -1.386 1.00 76.94 80 GLU A N 1
ATOM 637 C CA . GLU A 1 80 ? 6.574 -10.159 -2.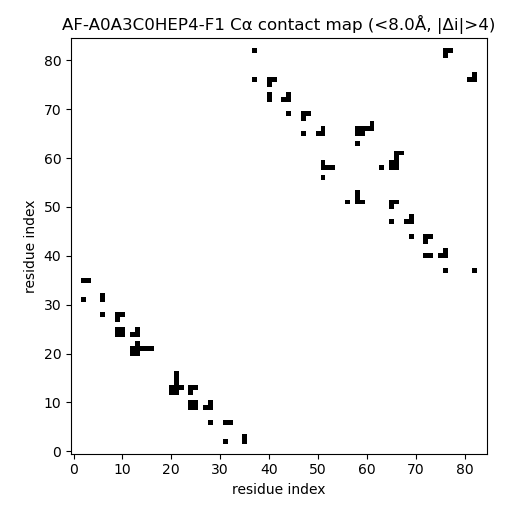700 1.00 76.94 80 GLU A CA 1
ATOM 638 C C . GLU A 1 80 ? 7.726 -9.132 -2.633 1.00 76.94 80 GLU A C 1
ATOM 640 O O . GLU A 1 80 ? 7.814 -8.216 -3.449 1.00 76.94 80 GLU A O 1
ATOM 645 N N . GLY A 1 81 ? 8.593 -9.265 -1.621 1.00 70.12 81 GLY A N 1
ATOM 646 C CA . GLY A 1 81 ? 9.720 -8.363 -1.348 1.00 70.12 81 GLY A CA 1
ATOM 647 C C . GLY A 1 81 ? 9.438 -7.449 -0.158 1.00 70.12 81 GLY A C 1
ATOM 648 O O . GLY A 1 81 ? 8.459 -6.704 -0.143 1.00 70.12 81 GLY A O 1
ATOM 649 N N . THR A 1 82 ? 10.259 -7.525 0.887 1.00 77.44 82 THR A N 1
ATOM 650 C CA . THR A 1 82 ? 10.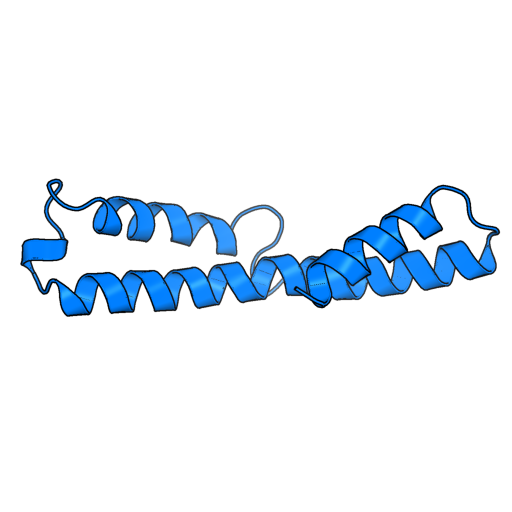060 -6.701 2.085 1.00 77.44 82 THR A CA 1
ATOM 651 C C . THR A 1 82 ? 10.512 -5.266 1.822 1.00 77.44 82 THR A C 1
ATOM 653 O O . THR A 1 82 ? 11.362 -5.022 0.982 1.00 77.44 82 THR A O 1
ATOM 656 N N . THR A 1 83 ? 9.977 -4.291 2.560 1.00 74.00 83 THR A N 1
ATOM 657 C CA . THR A 1 83 ? 10.344 -2.862 2.446 1.00 74.00 83 THR A CA 1
ATOM 658 C C . THR A 1 83 ? 11.863 -2.569 2.460 1.00 74.00 83 THR A C 1
ATOM 660 O O . THR A 1 83 ? 12.276 -1.501 2.016 1.00 74.00 83 THR A O 1
ATOM 663 N N . GLY A 1 84 ? 12.696 -3.484 2.967 1.00 66.06 84 GLY A N 1
ATOM 664 C CA . GLY A 1 84 ? 14.153 -3.332 3.062 1.00 66.06 84 GLY A CA 1
ATOM 665 C C . GLY A 1 84 ? 14.981 -4.280 2.187 1.00 66.06 84 GLY A C 1
ATOM 666 O O . GLY A 1 84 ? 16.188 -4.357 2.408 1.00 66.06 84 GLY A O 1
ATOM 667 N N . ILE A 1 85 ? 14.355 -5.018 1.264 1.00 58.81 85 ILE A N 1
ATOM 668 C CA . ILE A 1 85 ? 15.002 -5.932 0.305 1.00 58.81 85 ILE A CA 1
ATOM 669 C C . ILE A 1 85 ? 14.671 -5.463 -1.107 1.00 58.81 85 ILE A C 1
ATOM 671 O O . ILE A 1 85 ? 15.625 -5.343 -1.904 1.00 58.81 85 ILE A O 1
#